Protein AF-A0A3S3ESZ8-F1 (afdb_monomer_lite)

Foldseek 3Di:
DVVVLVPDPPPVVSVVVVVVVVCCCVPVVPPDDDDDDPDDDDDDPQKPQDDDAPCDPCNVVCVVVRIDGHD

pLDDT: mean 86.08, std 9.96, range [64.12, 97.56]

Radius of gyration: 18.58 Å; chains: 1; bounding box: 34×31×46 Å

Sequence (71 aa):
MLQGARTELDVGKRRSIYQEMQAICSQDGGNCIFAFPASQDGYSTKVDGVGPDLILSMAGSRLAERAWFTE

Secondary structure (DSSP, 8-state):
-HHHHHH---HHHHHHHHHHHHHHHHHT-TT----S--------TTEES----SSSHHHHHTHHHH-EE--

Structure (mmCIF, N/CA/C/O backbone):
data_AF-A0A3S3ESZ8-F1
#
_entry.id   AF-A0A3S3ESZ8-F1
#
loop_
_atom_site.group_PDB
_atom_site.id
_atom_site.type_symbol
_atom_site.label_atom_id
_atom_site.label_alt_id
_atom_site.label_comp_id
_atom_site.label_asym_id
_atom_site.label_entity_id
_atom_site.label_seq_id
_atom_site.pdbx_PDB_ins_code
_atom_site.Cartn_x
_atom_site.Cartn_y
_atom_site.Cartn_z
_atom_site.occupancy
_atom_site.B_iso_or_equiv
_atom_site.auth_seq_id
_atom_site.auth_comp_id
_atom_site.auth_asym_id
_atom_site.auth_atom_id
_atom_site.pdbx_PDB_model_num
ATOM 1 N N . MET A 1 1 ? -5.971 -0.192 21.807 1.00 82.56 1 MET A N 1
ATOM 2 C CA . MET A 1 1 ? -6.680 -0.732 20.622 1.00 82.56 1 MET A CA 1
ATOM 3 C C . MET A 1 1 ? -5.742 -1.423 19.634 1.00 82.56 1 MET A C 1
ATOM 5 O O . MET A 1 1 ? -5.909 -2.617 19.432 1.00 82.56 1 MET A O 1
ATOM 9 N N . LEU A 1 2 ? -4.715 -0.754 19.088 1.00 89.62 2 LEU A N 1
ATOM 10 C CA . LEU A 1 2 ? -3.831 -1.339 18.060 1.00 89.62 2 LEU A CA 1
ATOM 11 C C . LEU A 1 2 ? -3.157 -2.667 18.460 1.00 89.62 2 LEU A C 1
ATOM 13 O O . LEU A 1 2 ? -3.140 -3.604 17.670 1.00 89.62 2 LEU A O 1
ATOM 17 N N . GLN A 1 3 ? -2.624 -2.775 19.682 1.00 93.00 3 GLN A N 1
ATOM 18 C CA . GLN A 1 3 ? -2.010 -4.023 20.162 1.00 93.00 3 GLN A CA 1
ATOM 19 C C . GLN A 1 3 ? -3.015 -5.185 20.209 1.00 93.00 3 GLN A C 1
ATOM 21 O O . GLN A 1 3 ? -2.695 -6.273 19.748 1.00 93.00 3 GLN A O 1
ATOM 26 N N . GLY A 1 4 ? -4.241 -4.934 20.680 1.00 90.00 4 GLY A N 1
ATOM 27 C CA . GLY A 1 4 ? -5.308 -5.940 20.709 1.00 90.00 4 GLY A CA 1
ATOM 28 C C . GLY A 1 4 ? -5.800 -6.331 19.313 1.00 90.00 4 GLY A C 1
ATOM 29 O O . GLY A 1 4 ? -6.037 -7.505 19.058 1.00 90.00 4 GLY A O 1
ATOM 30 N N . ALA A 1 5 ? -5.870 -5.378 18.376 1.00 92.94 5 ALA A N 1
ATOM 31 C CA . ALA A 1 5 ? -6.209 -5.665 16.980 1.00 92.94 5 ALA A CA 1
ATOM 32 C C . ALA A 1 5 ? -5.191 -6.605 16.308 1.00 92.94 5 ALA A C 1
ATOM 34 O O . ALA A 1 5 ? -5.571 -7.439 15.489 1.00 92.94 5 ALA A O 1
ATOM 35 N N . ARG A 1 6 ? -3.900 -6.494 16.662 1.00 92.44 6 ARG A N 1
ATOM 36 C C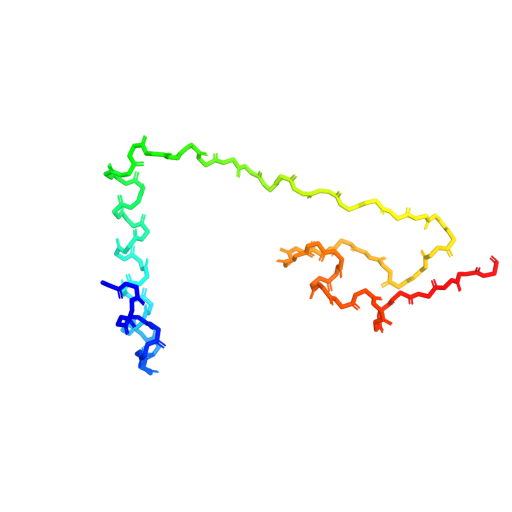A . ARG A 1 6 ? -2.822 -7.329 16.097 1.00 92.44 6 ARG A CA 1
ATOM 37 C C . ARG A 1 6 ? -2.927 -8.799 16.497 1.00 92.44 6 ARG A C 1
ATOM 39 O O . ARG A 1 6 ? -2.460 -9.649 15.748 1.00 92.44 6 ARG A O 1
ATOM 46 N N . THR A 1 7 ? -3.506 -9.085 17.659 1.00 95.88 7 THR A N 1
ATOM 47 C CA . THR A 1 7 ? -3.656 -10.447 18.192 1.00 95.88 7 THR A CA 1
ATOM 48 C C . THR A 1 7 ? -5.056 -11.023 17.983 1.00 95.88 7 THR A C 1
ATOM 50 O O . THR A 1 7 ? -5.284 -12.180 18.318 1.00 95.88 7 THR A O 1
ATOM 53 N N . GLU A 1 8 ? -6.002 -10.239 17.459 1.00 96.69 8 GLU A N 1
ATOM 54 C CA . GLU A 1 8 ? -7.377 -10.682 17.224 1.00 96.69 8 GLU A CA 1
ATOM 55 C C . GLU A 1 8 ? -7.462 -11.575 15.976 1.00 96.69 8 GLU A C 1
ATOM 57 O O . GLU A 1 8 ? -7.050 -11.180 14.879 1.00 96.69 8 GLU A O 1
ATOM 62 N N . LEU A 1 9 ? -7.997 -12.786 16.155 1.00 96.31 9 LEU A N 1
ATOM 63 C CA . LEU A 1 9 ? -8.118 -13.796 15.099 1.00 96.31 9 LEU A CA 1
ATOM 64 C C . LEU A 1 9 ? -9.462 -13.703 14.375 1.00 96.31 9 LEU A C 1
ATOM 66 O O . LEU A 1 9 ? -9.543 -14.048 13.194 1.00 96.31 9 LEU A O 1
ATOM 70 N N . ASP A 1 10 ? -10.504 -13.209 15.049 1.00 97.50 10 ASP A N 1
ATOM 71 C CA . ASP A 1 10 ? -11.789 -12.966 14.409 1.00 97.50 10 ASP A CA 1
ATOM 72 C C . ASP A 1 10 ? -11.684 -11.770 13.453 1.00 97.50 10 ASP A C 1
ATOM 74 O O . ASP A 1 10 ? -11.418 -10.629 13.842 1.00 97.50 10 ASP A O 1
ATOM 78 N N . VAL A 1 11 ? -11.896 -12.029 12.162 1.00 96.44 11 VAL A N 1
ATOM 79 C CA . VAL A 1 11 ? -11.743 -11.019 11.108 1.00 96.44 11 VAL A CA 1
ATOM 80 C C . VAL A 1 11 ? -12.773 -9.896 11.239 1.00 96.44 11 VAL A C 1
ATOM 82 O O . VAL A 1 11 ? -12.441 -8.742 10.960 1.00 96.44 11 VAL A O 1
ATOM 85 N N . GLY A 1 12 ? -14.003 -10.209 11.654 1.00 97.56 12 GLY A N 1
ATOM 86 C CA . GLY A 1 12 ? -15.077 -9.231 11.818 1.00 97.56 12 GLY A CA 1
ATOM 87 C C . GLY A 1 12 ? -14.791 -8.278 12.974 1.00 97.56 12 GLY A C 1
ATOM 88 O O . GLY A 1 12 ? -14.828 -7.060 12.800 1.00 97.56 12 GLY A O 1
ATOM 89 N N . LYS A 1 13 ? -14.398 -8.830 14.120 1.00 96.31 13 LYS A N 1
ATOM 90 C CA . LYS A 1 13 ? -14.004 -8.075 15.309 1.00 96.31 13 LYS A CA 1
ATOM 91 C C . LYS A 1 13 ? -12.731 -7.270 15.078 1.00 96.31 13 LYS A C 1
ATOM 93 O O . LYS A 1 13 ? -12.650 -6.101 15.440 1.00 96.31 13 LYS A O 1
ATOM 98 N N . ARG A 1 14 ? -11.733 -7.845 14.407 1.00 97.38 14 ARG A N 1
ATOM 99 C CA . ARG A 1 14 ? -10.521 -7.107 14.037 1.00 97.38 14 ARG A CA 1
ATOM 100 C C . ARG A 1 14 ? -10.845 -5.925 13.122 1.00 97.38 14 ARG A C 1
ATOM 102 O O . ARG A 1 14 ? -10.302 -4.839 13.312 1.00 97.38 14 ARG A O 1
ATOM 109 N N . ARG A 1 15 ? -11.750 -6.111 12.155 1.00 96.38 15 ARG A N 1
ATOM 110 C CA . ARG A 1 15 ? -12.212 -5.035 11.267 1.00 96.38 15 ARG A CA 1
ATOM 111 C C . ARG A 1 15 ? -12.893 -3.911 12.044 1.00 96.38 15 ARG A C 1
ATOM 113 O O . ARG A 1 15 ? -12.565 -2.758 11.786 1.00 96.38 15 ARG A O 1
ATOM 120 N N . SER A 1 16 ? -13.784 -4.224 12.986 1.00 96.94 16 SER A N 1
ATOM 121 C CA . SER A 1 16 ? -14.474 -3.191 13.769 1.00 96.94 16 SER A CA 1
ATOM 122 C C . SER A 1 16 ? -13.496 -2.367 14.610 1.00 96.94 16 SER A C 1
ATOM 124 O O . SER A 1 16 ? -13.596 -1.145 14.628 1.00 96.94 16 SER A O 1
ATOM 126 N N . ILE A 1 17 ? -12.487 -3.010 15.213 1.00 96.50 17 ILE A N 1
ATOM 127 C CA . ILE A 1 17 ? -11.434 -2.304 15.961 1.00 96.50 17 ILE A CA 1
ATOM 128 C C . ILE A 1 17 ? -10.669 -1.331 15.045 1.00 96.50 17 ILE A C 1
ATOM 130 O O . ILE A 1 17 ? -10.396 -0.198 15.437 1.00 96.50 17 ILE A O 1
ATOM 134 N N . TYR A 1 18 ? -10.326 -1.737 13.815 1.00 96.38 18 TYR A N 1
ATOM 135 C CA . TYR A 1 18 ? -9.665 -0.838 12.857 1.00 96.38 18 TYR A CA 1
ATOM 136 C C . TYR A 1 18 ? -10.561 0.318 12.399 1.00 96.38 18 TYR A C 1
ATOM 138 O O . TYR A 1 18 ? -10.064 1.434 12.270 1.00 96.38 18 TYR A O 1
ATOM 146 N N . GLN A 1 19 ? -11.856 0.077 12.184 1.00 95.56 19 GLN A N 1
ATOM 147 C CA . GLN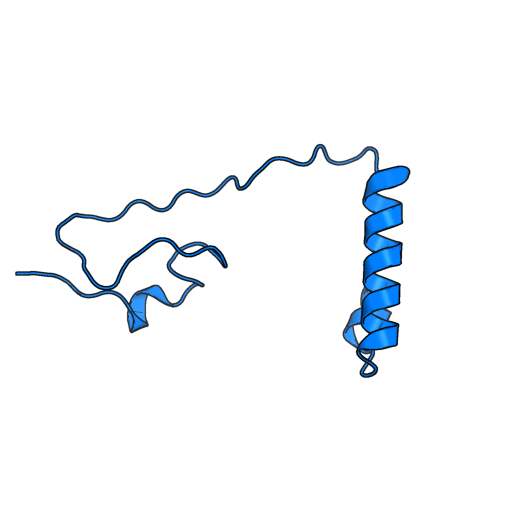 A 1 19 ? -12.814 1.125 11.814 1.00 95.56 19 GLN A CA 1
ATOM 148 C C . GLN A 1 19 ? -12.949 2.181 12.911 1.00 95.56 19 GLN A C 1
ATOM 150 O O . GLN A 1 19 ? -12.922 3.373 12.620 1.00 95.56 19 GLN A O 1
ATOM 155 N N . GLU A 1 20 ? -13.030 1.752 14.168 1.00 95.38 20 GLU A N 1
ATOM 156 C CA . GLU A 1 20 ? -13.102 2.659 15.312 1.00 95.38 20 GLU A CA 1
ATOM 157 C C . GLU A 1 20 ? -11.836 3.520 15.423 1.00 95.38 20 GLU A C 1
ATOM 159 O O . GLU A 1 20 ? -11.920 4.740 15.545 1.00 95.38 20 GLU A O 1
ATOM 164 N N . MET A 1 21 ? -10.652 2.915 15.273 1.00 93.69 21 MET A N 1
ATOM 165 C CA . MET A 1 21 ? -9.395 3.671 15.262 1.00 93.69 21 MET A CA 1
ATOM 166 C C . MET A 1 21 ? -9.335 4.690 14.112 1.00 93.69 21 MET A C 1
ATOM 168 O O . MET A 1 21 ? -8.878 5.811 14.321 1.00 93.69 21 MET A O 1
ATOM 172 N N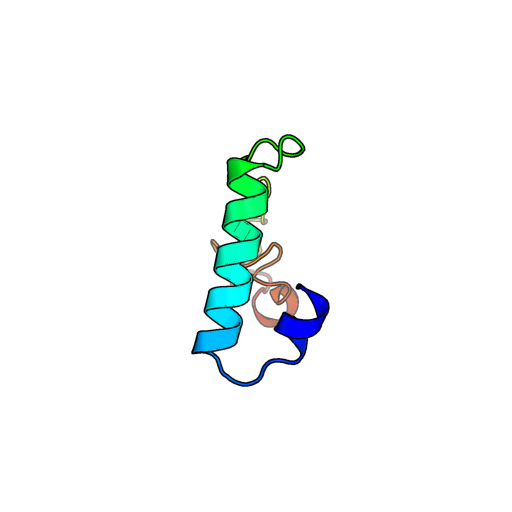 . GLN A 1 22 ? -9.810 4.335 12.912 1.00 91.06 22 GLN A N 1
ATOM 173 C CA . GLN A 1 22 ? -9.874 5.263 11.774 1.00 91.06 22 GLN A CA 1
ATOM 174 C C . GLN A 1 22 ? -10.848 6.421 12.025 1.00 91.06 22 GLN A C 1
ATOM 176 O O . GLN A 1 22 ? -10.536 7.557 11.669 1.00 91.06 22 GLN A O 1
ATOM 181 N N . ALA A 1 23 ? -11.993 6.155 12.661 1.00 92.12 23 ALA A N 1
ATOM 182 C CA . ALA A 1 23 ? -12.962 7.183 13.027 1.00 92.12 23 ALA A CA 1
ATOM 183 C C . ALA A 1 23 ? -12.361 8.195 14.012 1.00 92.12 23 ALA A C 1
ATOM 185 O O . ALA A 1 23 ? -12.450 9.392 13.760 1.00 92.12 23 ALA A O 1
ATOM 186 N N . ILE A 1 24 ? -11.658 7.724 15.050 1.00 91.31 24 ILE A N 1
ATOM 187 C CA . ILE A 1 24 ? -10.951 8.590 16.010 1.00 91.31 24 ILE A CA 1
ATOM 188 C C . ILE A 1 24 ? -9.925 9.469 15.284 1.00 91.31 24 ILE A C 1
ATOM 190 O O . ILE A 1 24 ? -9.897 10.683 15.473 1.00 91.31 24 ILE A O 1
ATOM 194 N N . CYS A 1 25 ? -9.102 8.890 14.401 1.00 88.31 25 CYS A N 1
ATOM 195 C CA . CYS A 1 25 ? -8.135 9.669 13.624 1.00 88.31 25 CYS A CA 1
ATOM 196 C C . CYS A 1 25 ? -8.802 10.715 12.718 1.00 88.31 25 CYS A C 1
ATOM 198 O O . CYS A 1 25 ? -8.262 11.803 12.566 1.00 88.31 25 CYS A O 1
ATOM 200 N N . SER A 1 26 ? -9.950 10.397 12.116 1.00 86.56 26 SER A N 1
ATOM 201 C CA . SER A 1 26 ? -10.638 11.296 11.185 1.00 86.56 26 SER A CA 1
ATOM 202 C C . SER A 1 26 ? -11.443 12.398 11.872 1.00 86.56 26 SER A C 1
ATOM 204 O O . SER A 1 26 ? -11.589 13.469 11.289 1.00 86.56 26 SER A O 1
ATOM 206 N N . GLN A 1 27 ? -12.039 12.117 13.031 1.00 89.75 27 GLN A N 1
ATOM 207 C CA . GLN A 1 27 ? -12.986 13.016 13.700 1.00 89.75 27 GLN A CA 1
ATOM 208 C C . GLN A 1 27 ? -12.299 13.846 14.784 1.00 89.75 27 GLN A C 1
ATOM 210 O O . GLN A 1 27 ? -12.538 15.047 14.875 1.00 89.75 27 GLN A O 1
ATOM 215 N N . ASP A 1 28 ? -11.393 13.222 15.539 1.00 88.12 28 ASP A N 1
ATOM 216 C CA . ASP A 1 28 ? -10.740 13.833 16.701 1.00 88.12 28 ASP A CA 1
ATOM 217 C C . ASP A 1 28 ? -9.239 14.077 16.467 1.00 88.12 28 ASP A C 1
ATOM 219 O O . ASP A 1 28 ? -8.586 14.843 17.180 1.00 88.12 28 ASP A O 1
ATOM 223 N N . GLY A 1 29 ? -8.660 13.426 15.455 1.00 73.19 29 GLY A N 1
ATOM 224 C CA . GLY A 1 29 ? -7.243 13.500 15.126 1.00 73.19 29 GLY A CA 1
ATOM 225 C C . GLY A 1 29 ? -6.881 14.738 14.310 1.00 73.19 29 GLY A C 1
ATOM 226 O O . GLY A 1 29 ? -6.575 14.635 13.129 1.00 73.19 29 GLY A O 1
ATOM 227 N N . GLY A 1 30 ? -6.794 15.909 14.943 1.00 66.62 30 GLY A N 1
ATOM 228 C CA . GLY A 1 30 ? -6.302 17.149 14.311 1.00 66.62 30 GLY A CA 1
ATOM 229 C C . GLY A 1 30 ? -4.816 17.145 13.901 1.00 66.62 30 GLY A C 1
ATOM 230 O O . GLY A 1 30 ? -4.241 18.205 13.679 1.00 66.62 30 GLY A O 1
ATOM 231 N N . ASN A 1 31 ? -4.167 15.978 13.847 1.00 68.12 31 ASN A N 1
ATOM 232 C CA . ASN A 1 31 ? -2.712 15.846 13.760 1.00 68.12 31 ASN A CA 1
ATOM 233 C C . ASN A 1 31 ? -2.195 15.538 12.341 1.00 68.12 31 ASN A C 1
ATOM 235 O O . ASN A 1 31 ? -0.988 15.583 12.115 1.00 68.12 31 ASN A O 1
ATOM 239 N N . CYS A 1 32 ? -3.066 15.203 11.380 1.00 65.44 32 CYS A N 1
ATOM 240 C CA . CYS A 1 32 ? -2.659 14.881 10.007 1.00 65.44 32 CYS A CA 1
ATOM 241 C C . CYS A 1 32 ? -3.687 15.368 8.976 1.00 65.44 32 CYS A C 1
ATOM 243 O O . CYS A 1 32 ? -4.864 15.028 9.056 1.00 65.44 32 CYS A O 1
ATOM 245 N N . ILE A 1 33 ? -3.227 16.102 7.960 1.00 72.56 33 ILE A N 1
ATOM 246 C CA . ILE A 1 33 ? -4.001 16.363 6.739 1.00 72.56 33 ILE A CA 1
ATOM 247 C C . ILE A 1 33 ? -3.739 15.199 5.786 1.00 72.56 33 ILE A C 1
ATOM 249 O O . ILE A 1 33 ? -2.588 14.917 5.455 1.00 72.56 33 ILE A O 1
ATOM 253 N N . PHE A 1 34 ? -4.794 14.507 5.357 1.00 68.62 34 PHE A N 1
ATOM 254 C CA . PHE A 1 34 ? -4.650 13.399 4.418 1.00 68.62 34 PHE A CA 1
ATOM 255 C C . PHE A 1 34 ? -4.224 13.923 3.039 1.00 68.62 34 PHE A C 1
ATOM 257 O O . PHE A 1 34 ? -4.928 14.733 2.436 1.00 68.62 34 PHE A O 1
ATOM 264 N N . ALA A 1 35 ? -3.081 13.454 2.539 1.00 68.94 35 ALA A N 1
ATOM 265 C CA . ALA A 1 35 ? -2.596 13.724 1.189 1.00 68.94 35 ALA A CA 1
ATOM 266 C C . ALA A 1 35 ? -2.677 12.445 0.341 1.00 68.94 35 ALA A C 1
ATOM 268 O O . ALA A 1 35 ? -2.406 11.347 0.829 1.00 68.94 35 ALA A O 1
ATOM 269 N N . PHE A 1 36 ? -3.055 12.593 -0.930 1.00 68.81 36 PHE A N 1
ATOM 270 C CA . PHE A 1 36 ? -3.055 11.512 -1.921 1.00 68.81 36 PHE A CA 1
ATOM 271 C C . PHE A 1 36 ? -1.639 10.938 -2.139 1.00 68.81 36 PHE A C 1
ATOM 273 O O . PHE A 1 36 ? -0.668 11.582 -1.738 1.00 68.81 36 PHE A O 1
ATOM 280 N N . PRO A 1 37 ? -1.507 9.731 -2.736 1.00 65.44 37 PRO A N 1
ATOM 281 C CA . PRO A 1 37 ? -0.258 8.971 -2.746 1.00 65.44 37 PRO A CA 1
ATOM 282 C C . PRO A 1 37 ? 0.951 9.818 -3.155 1.00 65.44 37 PRO A C 1
ATOM 284 O O . PRO A 1 37 ? 0.988 10.383 -4.244 1.00 65.44 37 PRO A O 1
ATOM 287 N N . ALA A 1 38 ? 1.932 9.896 -2.256 1.00 68.62 38 ALA A N 1
ATOM 288 C CA . ALA A 1 38 ? 3.105 10.762 -2.377 1.00 68.62 38 ALA A CA 1
ATOM 289 C C . ALA A 1 38 ? 4.298 10.096 -3.088 1.00 68.62 38 ALA A C 1
ATOM 291 O O . ALA A 1 38 ? 5.391 10.657 -3.114 1.00 68.62 38 ALA A O 1
ATOM 292 N N . SER A 1 39 ? 4.121 8.885 -3.619 1.00 73.31 39 SER A N 1
ATOM 293 C CA . SER A 1 39 ? 5.194 8.095 -4.221 1.00 73.31 39 SER A CA 1
ATOM 294 C C . SER A 1 39 ? 4.955 7.889 -5.710 1.00 73.31 39 SER A C 1
ATOM 296 O O . SER A 1 39 ? 3.902 7.394 -6.113 1.00 73.31 39 SER A O 1
ATOM 298 N N . GLN A 1 40 ? 5.965 8.221 -6.510 1.00 77.69 40 GLN A N 1
ATOM 299 C CA . GLN A 1 40 ? 6.005 7.939 -7.935 1.00 77.69 40 GLN A CA 1
ATOM 300 C C . GLN A 1 40 ? 7.306 7.213 -8.260 1.00 77.69 40 GLN A C 1
ATOM 302 O O . GLN A 1 40 ? 8.391 7.731 -7.998 1.00 77.69 40 GLN A O 1
ATOM 307 N N . ASP A 1 41 ? 7.185 6.024 -8.843 1.00 81.69 41 ASP A N 1
ATOM 308 C CA . ASP A 1 41 ? 8.331 5.244 -9.292 1.00 81.69 41 ASP A CA 1
ATOM 309 C C . ASP A 1 41 ? 8.608 5.556 -10.768 1.00 81.69 41 ASP A C 1
ATOM 311 O O . ASP A 1 41 ? 7.713 5.500 -11.615 1.00 81.69 41 ASP A O 1
ATOM 315 N N . GLY A 1 42 ? 9.860 5.890 -11.076 1.00 86.50 42 GLY A N 1
ATOM 316 C CA . GLY A 1 42 ? 10.361 6.019 -12.441 1.00 86.50 42 GLY A CA 1
ATOM 317 C C . GLY A 1 42 ? 11.238 4.825 -12.798 1.00 86.50 42 GLY A C 1
ATOM 318 O O . GLY A 1 42 ? 12.019 4.358 -11.970 1.00 86.50 42 GLY A O 1
ATOM 319 N N . TYR A 1 43 ? 11.137 4.346 -14.035 1.00 87.69 43 TYR A N 1
ATOM 320 C CA . TYR A 1 43 ? 11.979 3.268 -14.547 1.00 87.69 43 TYR A CA 1
ATOM 321 C C . TYR A 1 43 ? 12.537 3.612 -15.930 1.00 87.69 43 TYR A C 1
ATOM 323 O O . TYR A 1 43 ? 11.972 4.407 -16.680 1.00 87.69 43 TYR A O 1
ATOM 331 N N . SER A 1 44 ? 13.701 3.038 -16.235 1.00 91.25 44 SER A N 1
ATOM 332 C CA . SER A 1 44 ? 14.364 3.181 -17.533 1.00 91.25 44 SER A CA 1
ATOM 333 C C . SER A 1 44 ? 13.587 2.433 -18.611 1.00 91.25 44 SER A C 1
ATOM 335 O O . SER A 1 44 ? 13.063 1.355 -18.352 1.00 91.25 44 SER A O 1
ATOM 337 N N . THR A 1 45 ? 13.615 2.930 -19.848 1.00 91.88 45 THR A N 1
ATOM 338 C CA . THR A 1 45 ? 13.095 2.202 -21.019 1.00 91.88 45 THR A CA 1
ATOM 339 C C . THR A 1 45 ? 13.885 0.932 -21.346 1.00 91.88 45 THR A C 1
ATOM 341 O O . THR A 1 45 ? 13.457 0.162 -22.193 1.00 91.88 45 THR A O 1
ATOM 344 N N . LYS A 1 46 ? 15.030 0.714 -20.683 1.00 94.38 46 LYS A N 1
ATOM 345 C CA . LYS A 1 46 ? 15.858 -0.500 -20.795 1.00 94.38 46 LYS A CA 1
ATOM 346 C C . LYS A 1 46 ? 15.501 -1.583 -19.770 1.00 94.38 46 LYS A C 1
ATOM 348 O O . LYS A 1 46 ? 16.261 -2.532 -19.586 1.00 94.38 46 LYS A O 1
ATOM 353 N N . VAL A 1 47 ? 14.435 -1.374 -19.001 1.00 92.00 47 VAL A N 1
ATOM 354 C CA . 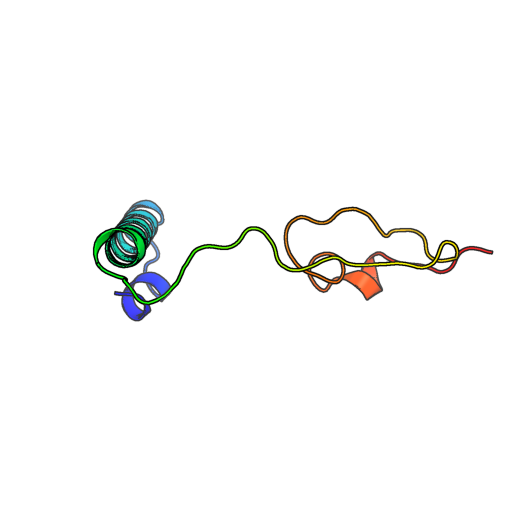VAL A 1 47 ? 13.965 -2.299 -17.970 1.00 92.00 47 VAL A CA 1
ATOM 355 C C . VAL A 1 47 ? 12.526 -2.657 -18.292 1.00 92.00 47 VAL A C 1
ATOM 357 O O . VAL A 1 47 ? 11.689 -1.772 -18.453 1.00 92.00 47 VAL A O 1
ATOM 360 N N . ASP A 1 48 ? 12.258 -3.952 -18.361 1.00 92.31 48 ASP A N 1
ATOM 361 C CA . ASP A 1 48 ? 10.935 -4.520 -18.602 1.00 92.31 48 ASP A CA 1
ATOM 362 C C . ASP A 1 48 ? 10.498 -5.364 -17.393 1.00 92.31 48 ASP A C 1
ATOM 364 O O . ASP A 1 48 ? 11.257 -5.536 -16.432 1.00 92.31 48 ASP A O 1
ATOM 368 N N . GLY A 1 49 ? 9.240 -5.804 -17.378 1.00 89.69 49 GLY A N 1
ATOM 369 C CA . GLY A 1 49 ? 8.623 -6.478 -16.230 1.00 89.69 49 GLY A CA 1
ATOM 370 C C . GLY A 1 49 ? 8.215 -5.534 -15.090 1.00 89.69 49 GLY A C 1
ATOM 371 O O . GLY A 1 49 ? 7.780 -5.966 -14.020 1.00 89.69 49 GLY A O 1
ATOM 372 N N . VAL A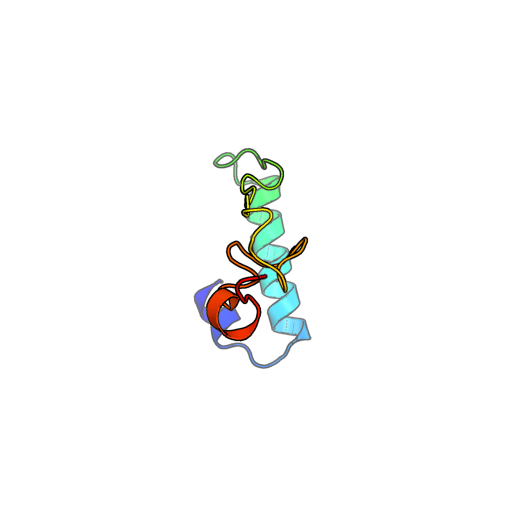 1 50 ? 8.319 -4.225 -15.329 1.00 88.06 50 VAL A N 1
ATOM 373 C CA . VAL A 1 50 ? 7.881 -3.150 -14.434 1.00 88.06 50 VAL A CA 1
ATOM 374 C C . VAL A 1 50 ? 6.607 -2.498 -14.962 1.00 88.06 50 VAL A C 1
ATOM 376 O O . VAL A 1 50 ? 6.386 -2.390 -16.164 1.00 88.06 50 VAL A O 1
ATOM 379 N N . GLY A 1 51 ? 5.745 -2.051 -14.055 1.00 83.25 51 GLY A N 1
ATOM 380 C CA . GLY A 1 51 ? 4.480 -1.423 -14.411 1.00 83.25 51 GLY A CA 1
ATOM 381 C C . GLY A 1 51 ? 3.849 -0.706 -13.223 1.00 83.25 51 GLY A C 1
ATOM 382 O O . GLY A 1 51 ? 4.422 -0.715 -12.130 1.00 83.25 51 GLY A O 1
ATOM 383 N N . PRO A 1 52 ? 2.681 -0.074 -13.419 1.00 80.88 52 PRO A N 1
ATOM 384 C CA . PRO A 1 52 ? 1.969 0.594 -12.339 1.00 80.88 52 PRO A CA 1
ATOM 385 C C . PRO A 1 52 ? 1.622 -0.409 -11.229 1.00 80.88 52 PRO A C 1
ATOM 387 O O . PRO A 1 52 ? 0.841 -1.333 -11.452 1.00 80.88 52 PRO A O 1
ATOM 390 N N . ASP A 1 53 ? 2.190 -0.223 -10.037 1.00 74.38 53 ASP A N 1
ATOM 391 C CA . ASP A 1 53 ? 1.828 -0.968 -8.828 1.00 74.38 53 ASP A CA 1
ATOM 392 C C . ASP A 1 53 ? 1.153 -0.012 -7.835 1.00 74.38 53 ASP A C 1
ATOM 394 O O . ASP A 1 53 ? 1.624 1.100 -7.600 1.00 74.38 53 ASP A O 1
ATOM 398 N N . LEU A 1 54 ? 0.019 -0.441 -7.282 1.00 64.12 54 LEU A N 1
ATOM 399 C CA . LEU A 1 54 ? -0.790 0.332 -6.336 1.00 64.12 54 LEU A CA 1
ATOM 400 C C . LEU A 1 54 ? -0.505 -0.037 -4.873 1.00 64.12 54 LEU A C 1
ATOM 402 O O . LEU A 1 54 ? -1.110 0.545 -3.975 1.00 64.12 54 LEU A O 1
ATOM 406 N N . ILE A 1 55 ? 0.355 -1.027 -4.618 1.00 66.75 55 ILE A N 1
ATOM 407 C CA . ILE A 1 55 ? 0.533 -1.604 -3.281 1.00 66.75 55 ILE A CA 1
ATOM 408 C C . ILE A 1 55 ? 1.699 -0.945 -2.530 1.00 66.75 55 ILE A C 1
ATOM 410 O O . ILE A 1 55 ? 1.556 -0.633 -1.348 1.00 66.75 55 ILE A O 1
ATOM 414 N N . LEU A 1 56 ? 2.851 -0.750 -3.183 1.00 72.56 56 LEU A N 1
ATOM 415 C CA . LEU A 1 56 ? 4.053 -0.133 -2.601 1.00 72.56 56 LEU A CA 1
ATOM 416 C C . LEU A 1 56 ? 5.082 0.187 -3.700 1.00 72.56 56 LEU A C 1
ATOM 418 O O . LEU A 1 56 ? 5.083 -0.478 -4.739 1.00 72.56 56 LEU A O 1
ATOM 422 N N . SER A 1 57 ? 6.016 1.107 -3.428 1.00 81.44 57 SER A N 1
ATOM 423 C CA . SER A 1 57 ? 7.188 1.334 -4.285 1.00 81.44 57 SER A CA 1
ATOM 424 C C . SER A 1 57 ? 7.965 0.045 -4.589 1.00 81.44 57 SER A C 1
ATOM 426 O O . SER A 1 57 ? 7.977 -0.912 -3.803 1.00 81.44 57 SER A O 1
ATOM 428 N N . MET A 1 58 ? 8.654 0.038 -5.731 1.00 85.19 58 MET A N 1
ATOM 429 C CA . MET A 1 58 ?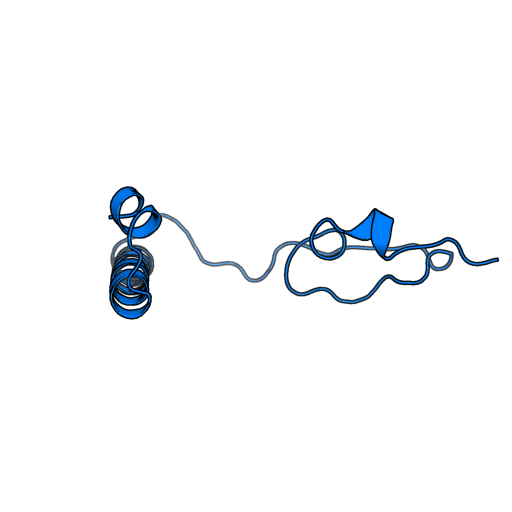 9.451 -1.084 -6.237 1.00 85.19 58 MET A CA 1
ATOM 430 C C . MET A 1 58 ? 8.626 -2.363 -6.448 1.00 85.19 58 MET A C 1
ATOM 432 O O . MET A 1 58 ? 9.055 -3.461 -6.080 1.00 85.19 58 MET A O 1
ATOM 436 N N . ALA A 1 59 ? 7.432 -2.217 -7.028 1.00 84.81 59 ALA A N 1
ATOM 437 C CA . ALA A 1 59 ? 6.510 -3.315 -7.316 1.00 84.81 59 ALA A CA 1
ATOM 438 C C . ALA A 1 59 ? 6.189 -4.176 -6.074 1.00 84.81 59 ALA A C 1
ATOM 440 O O . ALA A 1 59 ? 6.369 -5.401 -6.079 1.00 84.81 59 ALA A O 1
ATOM 441 N N . GLY A 1 60 ? 5.796 -3.534 -4.966 1.00 85.62 60 GLY A N 1
ATOM 442 C CA . GLY A 1 60 ? 5.510 -4.248 -3.721 1.00 85.62 60 GLY A CA 1
ATOM 443 C C . GLY A 1 60 ? 6.770 -4.762 -3.018 1.00 85.62 60 GLY A C 1
ATOM 444 O O . GLY A 1 60 ? 6.715 -5.825 -2.401 1.00 85.62 60 GLY A O 1
ATOM 445 N N . SER A 1 61 ? 7.907 -4.068 -3.177 1.00 88.88 61 SER A N 1
ATOM 446 C CA . SER A 1 61 ? 9.252 -4.536 -2.789 1.00 88.88 61 SER A CA 1
ATOM 447 C C . SER A 1 61 ? 9.683 -5.864 -3.433 1.00 88.88 61 SER A C 1
ATOM 449 O O . SER A 1 61 ? 10.529 -6.568 -2.886 1.00 88.88 61 SER A O 1
ATOM 451 N N . ARG A 1 62 ? 9.129 -6.210 -4.603 1.00 87.56 62 ARG A N 1
ATOM 452 C CA . ARG A 1 62 ? 9.455 -7.439 -5.355 1.00 87.56 62 ARG A CA 1
ATOM 453 C C . ARG A 1 62 ? 10.131 -7.168 -6.697 1.00 87.56 62 ARG A C 1
ATOM 455 O O . ARG A 1 62 ? 10.093 -8.007 -7.592 1.00 87.56 62 ARG A O 1
ATOM 462 N N . LEU A 1 63 ? 10.755 -6.003 -6.854 1.00 89.56 63 LEU A N 1
ATOM 463 C CA . LEU A 1 63 ? 11.387 -5.600 -8.112 1.00 89.56 63 LEU A CA 1
ATOM 464 C C . LEU A 1 63 ? 12.379 -6.646 -8.648 1.00 89.56 63 LEU A C 1
ATOM 466 O O . LEU A 1 63 ? 12.356 -6.938 -9.836 1.00 89.56 63 LEU A O 1
ATOM 470 N N . ALA A 1 64 ? 13.191 -7.257 -7.779 1.00 91.12 64 ALA A N 1
ATOM 471 C CA . ALA A 1 64 ? 14.192 -8.252 -8.178 1.00 91.12 64 ALA A CA 1
ATOM 472 C C . ALA A 1 64 ? 13.596 -9.542 -8.778 1.00 91.12 64 ALA A C 1
ATOM 474 O O . ALA A 1 64 ? 14.279 -10.240 -9.517 1.00 91.12 64 ALA A O 1
ATOM 475 N N . GLU A 1 65 ? 12.340 -9.863 -8.463 1.00 91.88 65 GLU A N 1
ATOM 476 C CA . GLU A 1 65 ? 11.642 -11.045 -8.990 1.00 91.88 65 GLU A CA 1
ATOM 477 C C . GLU A 1 65 ? 10.898 -10.745 -10.296 1.00 91.88 65 GLU A C 1
ATOM 479 O O . GLU A 1 65 ? 10.486 -11.663 -11.002 1.00 91.88 65 GLU A O 1
ATOM 484 N N . ARG A 1 66 ? 10.659 -9.461 -10.579 1.00 89.50 66 ARG A N 1
ATOM 485 C CA . ARG A 1 66 ? 9.725 -9.015 -11.616 1.00 89.50 66 ARG A CA 1
ATOM 486 C C . ARG A 1 66 ? 10.393 -8.262 -12.749 1.00 89.50 66 ARG A C 1
ATOM 488 O O . ARG A 1 66 ? 9.873 -8.316 -13.849 1.00 89.50 66 ARG A O 1
ATOM 495 N N . ALA A 1 67 ? 11.499 -7.570 -12.494 1.00 92.62 67 ALA A N 1
ATOM 496 C CA . ALA A 1 67 ? 12.160 -6.734 -13.482 1.00 92.62 67 ALA A CA 1
ATOM 497 C C . ALA A 1 67 ? 13.349 -7.446 -14.136 1.00 92.62 67 ALA A C 1
ATOM 499 O O . ALA A 1 67 ? 14.097 -8.168 -13.475 1.00 92.62 67 ALA A O 1
ATOM 500 N N . TRP A 1 68 ? 13.570 -7.175 -15.419 1.00 94.56 68 TRP A N 1
ATOM 501 C CA . TRP A 1 68 ? 14.757 -7.615 -16.155 1.00 94.56 68 TRP A CA 1
ATOM 502 C C . TRP A 1 68 ? 15.222 -6.536 -17.136 1.00 94.56 68 TRP A C 1
ATOM 504 O O . TRP A 1 68 ? 14.469 -5.630 -17.494 1.00 94.56 68 TRP A O 1
ATOM 514 N N . PHE A 1 69 ? 16.485 -6.612 -17.559 1.00 94.94 69 PHE A N 1
ATOM 515 C CA . PHE A 1 69 ? 17.006 -5.726 -18.598 1.00 94.94 69 PHE A CA 1
ATOM 516 C C . PHE A 1 69 ? 16.545 -6.188 -19.977 1.00 94.94 69 PHE A C 1
ATOM 518 O O . PHE A 1 69 ? 16.557 -7.383 -20.270 1.00 94.94 69 PHE A O 1
ATOM 525 N N . THR A 1 70 ? 16.164 -5.235 -20.817 1.00 88.25 70 THR A N 1
ATOM 526 C CA . THR A 1 70 ? 15.932 -5.472 -22.244 1.00 88.25 70 THR A CA 1
ATOM 527 C C . THR A 1 70 ? 17.240 -5.328 -23.019 1.00 88.25 70 THR A C 1
ATOM 529 O O . THR A 1 70 ? 18.151 -4.634 -22.559 1.00 88.25 70 THR A O 1
ATOM 532 N N . GLU A 1 71 ? 17.325 -5.975 -24.185 1.00 78.06 71 GLU A N 1
ATOM 533 C CA . GLU A 1 71 ? 18.436 -5.792 -25.138 1.00 78.06 71 GLU A CA 1
ATOM 534 C C . GLU A 1 71 ? 18.557 -4.343 -25.642 1.00 78.06 71 GLU A C 1
ATOM 536 O O . GLU A 1 71 ? 17.516 -3.649 -25.756 1.00 78.06 71 GLU A O 1
#